Protein AF-A0A1C4MU27-F1 (afdb_monomer_lite)

Secondary structure (DSSP, 8-state):
----SSSSTTTTHHHHTTTSSTT----HHHHHHHHHHHHHHHHHHHHHHH-TT---HHHHHHHHHHHHHHHHHHSPPPP--TT--TTTHHHHHHHHHHHHHHHHHHHHHHHHHHHHHHHHTT-TTS-HHHHHHHHHHHHHHTT-

Sequence (144 aa):
SGMHGERARGGVVARVRRTSLGGMEYDEQQRDIILRIISLLTASAEWMRAEEGTEDEEDDLSRLGLVGDLVKEVLPAVEIPEGTAVSDLGAVIGEQMSHALTRLAAGFVFAWSELAEVHDEGRGDISSADVLRELALEVEARRG

Radius of gyration: 19.92 Å; chains: 1; bounding box: 41×45×70 Å

Structure (mmCIF, N/CA/C/O backbone):
data_AF-A0A1C4MU27-F1
#
_entry.id   AF-A0A1C4MU27-F1
#
loop_
_atom_site.group_PDB
_atom_site.id
_atom_site.type_symbol
_atom_site.label_atom_id
_atom_site.label_alt_id
_atom_site.label_comp_id
_atom_site.label_asym_id
_atom_site.label_entity_id
_atom_site.label_seq_id
_atom_site.pdbx_PDB_ins_code
_atom_site.Cartn_x
_atom_site.Cartn_y
_atom_site.Cartn_z
_atom_site.occupancy
_atom_site.B_iso_or_equiv
_atom_site.auth_seq_id
_atom_site.auth_comp_id
_atom_site.auth_asym_id
_atom_site.auth_atom_id
_atom_site.pdbx_PDB_model_num
ATOM 1 N N . SER A 1 1 ? 17.681 -23.620 -41.464 1.00 45.47 1 SER A N 1
ATOM 2 C CA . SER A 1 1 ? 17.726 -24.296 -40.155 1.00 45.47 1 SER A CA 1
ATOM 3 C C . SER A 1 1 ? 18.124 -23.262 -39.124 1.00 45.47 1 SER A C 1
ATOM 5 O O . SER A 1 1 ? 19.240 -22.772 -39.198 1.00 45.47 1 SER A O 1
ATOM 7 N N . GLY A 1 2 ? 17.195 -22.817 -38.281 1.00 42.62 2 GLY A N 1
ATOM 8 C CA . GLY A 1 2 ? 17.417 -21.668 -37.396 1.00 42.62 2 GLY A CA 1
ATOM 9 C C . GLY A 1 2 ? 16.188 -21.360 -36.549 1.00 42.62 2 GLY A C 1
ATOM 10 O O . GLY A 1 2 ? 15.653 -20.267 -36.603 1.00 42.62 2 GLY A O 1
ATOM 11 N N . MET A 1 3 ? 15.701 -22.362 -35.823 1.00 43.38 3 MET A N 1
ATOM 12 C CA . MET A 1 3 ? 14.664 -22.227 -34.799 1.00 43.38 3 MET A CA 1
ATOM 13 C C . MET A 1 3 ? 15.128 -23.075 -33.619 1.00 43.38 3 MET A C 1
ATOM 15 O O . MET A 1 3 ? 14.842 -24.265 -33.620 1.00 43.38 3 MET A O 1
ATOM 19 N N . HIS A 1 4 ? 15.896 -22.521 -32.674 1.00 42.72 4 HIS A N 1
ATOM 20 C CA . HIS A 1 4 ? 16.177 -23.176 -31.379 1.00 42.72 4 HIS A CA 1
ATOM 21 C C . HIS A 1 4 ? 16.712 -22.203 -30.301 1.00 42.72 4 HIS A C 1
ATOM 23 O O . HIS A 1 4 ? 17.528 -22.586 -29.473 1.00 42.72 4 HIS A O 1
ATOM 29 N N . GLY A 1 5 ? 16.270 -20.937 -30.301 1.00 41.22 5 GLY A N 1
ATOM 30 C CA . GLY A 1 5 ? 16.730 -19.933 -29.323 1.00 41.22 5 GLY A CA 1
ATOM 31 C C . GLY A 1 5 ? 15.707 -19.490 -28.269 1.00 41.22 5 GLY A C 1
ATOM 32 O O . GLY A 1 5 ? 16.095 -19.013 -27.210 1.00 41.22 5 GLY A O 1
ATOM 33 N N . GLU A 1 6 ? 14.404 -19.651 -28.517 1.00 41.19 6 GLU A N 1
ATOM 34 C CA . GLU A 1 6 ? 13.396 -18.844 -27.801 1.00 41.19 6 GLU A CA 1
ATOM 35 C C . GLU A 1 6 ? 12.626 -19.577 -26.691 1.00 41.19 6 GLU A C 1
ATOM 37 O O . GLU A 1 6 ? 11.876 -18.963 -25.944 1.00 41.19 6 GLU A O 1
ATOM 42 N N . ARG A 1 7 ? 12.823 -20.891 -26.515 1.00 41.81 7 ARG A N 1
ATOM 43 C CA . ARG A 1 7 ? 12.035 -21.681 -25.544 1.00 41.81 7 ARG A CA 1
ATOM 44 C C . ARG A 1 7 ? 12.653 -21.824 -24.148 1.00 41.81 7 ARG A C 1
ATOM 46 O O . ARG A 1 7 ? 12.042 -22.453 -23.292 1.00 41.81 7 ARG A O 1
ATOM 53 N N . ALA A 1 8 ? 13.840 -21.267 -23.903 1.00 42.34 8 ALA A N 1
ATOM 54 C CA . ALA A 1 8 ? 14.555 -21.455 -22.634 1.00 42.34 8 ALA A CA 1
ATOM 55 C C . ALA A 1 8 ? 14.397 -20.292 -21.633 1.00 42.34 8 ALA A C 1
ATOM 57 O O . ALA A 1 8 ? 14.610 -20.497 -20.441 1.00 42.34 8 ALA A O 1
ATOM 58 N N . ARG A 1 9 ? 13.986 -19.095 -22.084 1.00 44.22 9 ARG A N 1
ATOM 59 C CA . ARG A 1 9 ? 13.908 -17.887 -21.235 1.00 44.22 9 ARG A CA 1
ATOM 60 C C . ARG A 1 9 ? 12.727 -17.879 -20.254 1.00 44.22 9 ARG A C 1
ATOM 62 O O . ARG A 1 9 ? 12.842 -17.289 -19.192 1.00 44.22 9 ARG A O 1
ATOM 69 N N . GLY A 1 10 ? 11.634 -18.587 -20.554 1.00 34.81 10 GLY A N 1
ATOM 70 C CA . GLY A 1 10 ? 10.459 -18.667 -19.668 1.00 34.81 10 GLY A CA 1
ATOM 71 C C . GLY A 1 10 ? 10.501 -19.787 -18.615 1.00 34.81 10 GLY A C 1
ATOM 72 O O . GLY A 1 10 ? 9.628 -19.857 -17.758 1.00 34.81 10 GLY A O 1
ATOM 73 N N . GLY A 1 11 ? 11.477 -20.702 -18.679 1.00 33.22 11 GLY A N 1
ATOM 74 C CA . GLY A 1 11 ? 11.438 -21.963 -17.922 1.00 33.22 11 GLY A CA 1
ATOM 75 C C . GLY A 1 11 ? 12.111 -21.953 -16.545 1.00 33.22 11 GLY A C 1
ATOM 76 O O . GLY A 1 11 ? 11.794 -22.809 -15.721 1.00 33.22 11 GLY A O 1
ATOM 77 N N . VAL A 1 12 ? 13.041 -21.026 -16.294 1.00 42.97 12 VAL A N 1
ATOM 78 C CA . VAL A 1 12 ? 13.790 -20.947 -15.022 1.00 42.97 12 VAL A CA 1
ATOM 79 C C . VAL A 1 12 ? 13.067 -20.036 -14.028 1.00 42.97 12 VAL A C 1
ATOM 81 O O . VAL A 1 12 ? 12.774 -20.486 -12.921 1.00 42.97 12 VAL A O 1
ATOM 84 N N . VAL A 1 13 ? 12.624 -18.858 -14.482 1.00 45.66 13 VAL A N 1
ATOM 85 C CA . VAL A 1 13 ? 11.762 -17.924 -13.729 1.00 45.66 13 VAL A CA 1
ATOM 86 C C . VAL A 1 13 ? 10.482 -18.625 -13.241 1.00 45.66 13 VAL A C 1
ATOM 88 O O . VAL A 1 13 ? 10.109 -18.546 -12.075 1.00 45.66 13 VAL A O 1
ATOM 91 N N . ALA A 1 14 ? 9.856 -19.449 -14.091 1.00 42.59 14 ALA A N 1
ATOM 92 C CA . ALA A 1 14 ? 8.665 -20.224 -13.728 1.00 42.59 14 ALA A CA 1
ATOM 93 C C . ALA A 1 14 ? 8.924 -21.391 -12.748 1.00 42.59 14 ALA A C 1
ATOM 95 O O . ALA A 1 14 ? 7.976 -21.918 -12.156 1.00 42.59 14 ALA A O 1
ATOM 96 N N . ARG A 1 15 ? 10.177 -21.848 -12.593 1.00 40.06 15 ARG A N 1
ATOM 97 C CA . ARG A 1 15 ? 10.531 -22.988 -11.728 1.00 40.06 15 ARG A CA 1
ATOM 98 C C . ARG A 1 15 ? 10.880 -22.540 -10.308 1.00 40.06 15 ARG A C 1
ATOM 100 O O . ARG A 1 15 ? 10.475 -23.230 -9.378 1.00 40.06 15 ARG A O 1
ATOM 107 N N . VAL A 1 16 ? 11.552 -21.398 -10.148 1.00 44.97 16 VAL A N 1
ATOM 108 C CA . VAL A 1 16 ? 11.895 -20.816 -8.834 1.00 44.97 16 VAL A CA 1
ATOM 109 C C . VAL A 1 16 ? 10.660 -20.202 -8.158 1.00 44.97 16 VAL A C 1
ATOM 111 O O . VAL A 1 16 ? 10.414 -20.457 -6.976 1.00 44.97 16 VAL A O 1
ATOM 114 N N . ARG A 1 17 ? 9.773 -19.559 -8.935 1.00 45.88 17 ARG A N 1
ATOM 115 C CA . ARG A 1 17 ? 8.480 -19.023 -8.459 1.00 45.88 17 ARG A CA 1
ATOM 116 C C . ARG A 1 17 ? 7.540 -20.050 -7.826 1.00 45.88 17 ARG A C 1
ATOM 118 O O . ARG A 1 17 ? 6.665 -19.688 -7.047 1.00 45.88 17 ARG A O 1
ATOM 125 N N . ARG A 1 18 ? 7.698 -21.340 -8.142 1.00 42.28 18 ARG A N 1
ATOM 126 C CA . ARG A 1 18 ? 6.864 -22.414 -7.578 1.00 42.28 18 ARG A CA 1
ATOM 127 C C . ARG A 1 18 ? 7.323 -22.856 -6.184 1.00 42.28 18 ARG A C 1
ATOM 129 O O . ARG A 1 18 ? 6.549 -23.496 -5.480 1.00 42.28 18 ARG A O 1
ATOM 136 N N . THR A 1 19 ? 8.559 -22.548 -5.790 1.00 39.28 19 THR A N 1
ATOM 137 C CA . THR A 1 19 ? 9.175 -23.101 -4.573 1.00 39.28 19 THR A CA 1
ATOM 138 C C . THR A 1 19 ? 9.279 -22.132 -3.396 1.00 39.28 19 THR A C 1
ATOM 140 O O . THR A 1 19 ? 9.317 -22.620 -2.273 1.00 39.28 19 THR A O 1
ATOM 143 N N . SER A 1 20 ? 9.250 -20.808 -3.599 1.00 43.09 20 SER A N 1
ATOM 144 C CA . SER A 1 20 ? 9.435 -19.851 -2.484 1.00 43.09 20 SER A CA 1
ATOM 145 C C . SER A 1 20 ? 8.157 -19.197 -1.938 1.00 43.09 20 SER A C 1
ATOM 147 O O . SER A 1 20 ? 8.193 -18.656 -0.840 1.00 43.09 20 SER A O 1
ATOM 149 N N . LEU A 1 21 ? 7.013 -19.284 -2.629 1.00 44.78 21 LEU A N 1
ATOM 150 C CA . LEU A 1 21 ? 5.737 -18.685 -2.179 1.00 44.78 21 LEU A CA 1
ATOM 151 C C . LEU A 1 21 ? 4.531 -19.616 -2.388 1.00 44.78 21 LEU A C 1
ATOM 153 O O . LEU A 1 21 ? 3.407 -19.177 -2.629 1.00 44.78 21 LEU A O 1
ATOM 157 N N . GLY A 1 22 ? 4.751 -20.930 -2.313 1.00 38.66 22 GLY A N 1
ATOM 158 C CA . GLY A 1 22 ? 3.662 -21.902 -2.317 1.00 38.66 22 GLY A CA 1
ATOM 159 C C . GLY A 1 22 ? 2.815 -21.779 -1.048 1.00 38.66 22 GLY A C 1
ATOM 160 O O . GLY A 1 22 ? 3.113 -22.448 -0.065 1.00 38.66 22 GLY A O 1
ATOM 161 N N . GLY A 1 23 ? 1.771 -20.942 -1.066 1.00 42.97 23 GLY A N 1
ATOM 162 C CA . GLY A 1 23 ? 0.699 -20.997 -0.064 1.00 42.97 23 GLY A CA 1
ATOM 163 C C . GLY A 1 23 ? 0.095 -19.683 0.434 1.00 42.97 23 GLY A C 1
ATOM 164 O O . GLY A 1 23 ? -0.790 -19.758 1.279 1.00 42.97 23 GLY A O 1
ATOM 165 N N . MET A 1 24 ? 0.505 -18.501 -0.038 1.00 51.53 24 MET A N 1
ATOM 166 C CA . MET A 1 24 ? -0.255 -17.276 0.257 1.00 51.53 24 MET A CA 1
ATOM 167 C C . MET A 1 24 ? -1.257 -17.022 -0.862 1.00 51.53 24 MET A C 1
ATOM 169 O O . MET A 1 24 ? -0.969 -16.321 -1.828 1.00 51.53 24 MET A O 1
ATOM 173 N N . GLU A 1 25 ? -2.437 -17.629 -0.744 1.00 56.00 25 GLU A N 1
ATOM 174 C CA . GLU A 1 25 ? -3.612 -17.116 -1.440 1.00 56.00 25 GLU A CA 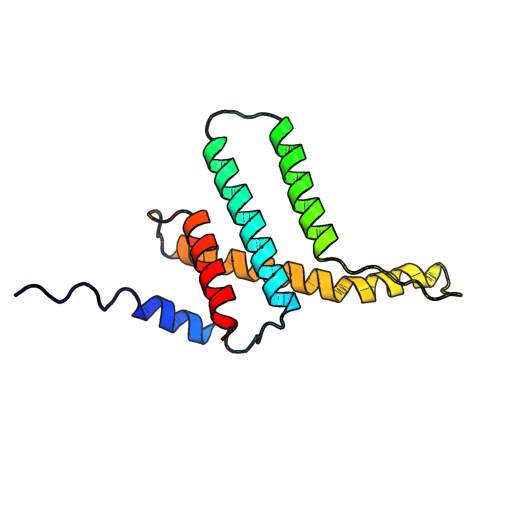1
ATOM 175 C C . GLU A 1 25 ? -3.856 -15.706 -0.894 1.00 56.00 25 GLU A C 1
ATOM 177 O O . GLU A 1 25 ? -4.284 -15.522 0.246 1.00 56.00 25 GLU A O 1
ATOM 182 N N . TYR A 1 26 ? -3.438 -14.701 -1.661 1.00 65.75 26 TYR A N 1
ATOM 183 C CA . TYR A 1 26 ? -3.677 -13.318 -1.300 1.00 65.75 26 TYR A CA 1
ATOM 184 C C . TYR A 1 26 ? -5.172 -13.063 -1.409 1.00 65.75 26 TYR A C 1
ATOM 186 O O . TYR A 1 26 ? -5.747 -13.174 -2.493 1.00 65.75 26 TYR A O 1
ATOM 194 N N . ASP A 1 27 ? -5.795 -12.710 -0.287 1.00 82.94 27 ASP A N 1
ATOM 195 C CA . ASP A 1 27 ? -7.136 -12.156 -0.351 1.00 82.94 27 ASP A CA 1
ATOM 196 C C . ASP A 1 27 ? -7.127 -10.840 -1.153 1.00 82.94 27 ASP A C 1
ATOM 198 O O . ASP A 1 27 ? -6.083 -10.234 -1.423 1.00 82.94 27 ASP A O 1
ATOM 202 N N . GLU A 1 28 ? -8.311 -10.414 -1.584 1.00 86.12 28 GLU A N 1
ATOM 203 C CA . GLU A 1 28 ? -8.489 -9.222 -2.415 1.00 86.12 28 GLU A CA 1
ATOM 204 C C . GLU A 1 28 ? -7.822 -7.979 -1.815 1.00 86.12 28 GLU A C 1
ATOM 206 O O . GLU A 1 28 ? -7.136 -7.241 -2.518 1.00 86.12 28 GLU A O 1
ATOM 211 N N . GLN A 1 29 ? -7.927 -7.810 -0.499 1.00 86.69 29 GLN A N 1
ATOM 212 C CA . GLN A 1 29 ? -7.321 -6.685 0.197 1.00 86.69 29 GLN A CA 1
ATOM 213 C C . GLN A 1 29 ? -5.788 -6.736 0.145 1.00 86.69 29 GLN A C 1
ATOM 215 O O . GLN A 1 29 ? -5.149 -5.712 -0.089 1.00 86.69 29 GLN A O 1
ATOM 220 N N . GLN A 1 30 ? -5.174 -7.903 0.351 1.00 88.94 30 GLN A N 1
ATOM 221 C CA . GLN A 1 30 ? -3.719 -8.041 0.282 1.00 88.94 30 GLN A CA 1
ATOM 222 C C . GLN A 1 30 ? -3.189 -7.809 -1.135 1.00 88.94 30 GLN A C 1
ATOM 224 O O . GLN A 1 30 ? -2.147 -7.175 -1.306 1.00 88.94 30 GLN A O 1
ATOM 229 N N . ARG A 1 31 ? -3.912 -8.281 -2.153 1.00 90.81 31 ARG A N 1
ATOM 230 C CA . ARG A 1 31 ? -3.585 -8.018 -3.55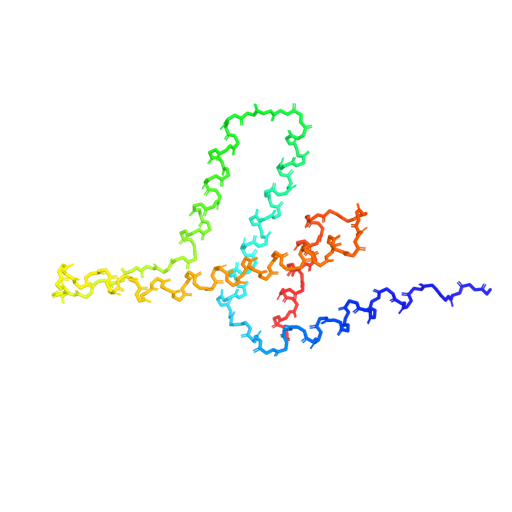9 1.00 90.81 31 ARG A CA 1
ATOM 231 C C . ARG A 1 31 ? -3.612 -6.520 -3.862 1.00 90.81 31 ARG A C 1
ATOM 233 O O . ARG A 1 31 ? -2.659 -6.002 -4.440 1.00 90.81 31 ARG A O 1
ATOM 240 N N . ASP A 1 32 ? -4.666 -5.826 -3.446 1.00 91.38 32 ASP A N 1
ATOM 241 C CA . ASP A 1 32 ? -4.809 -4.388 -3.680 1.00 91.38 32 ASP A CA 1
ATOM 242 C C . ASP A 1 32 ? -3.694 -3.594 -2.978 1.00 91.38 32 ASP A C 1
ATOM 244 O O . ASP A 1 32 ? -3.129 -2.664 -3.556 1.00 91.38 32 ASP A O 1
ATOM 248 N N . ILE A 1 33 ? -3.298 -4.005 -1.766 1.00 92.12 33 ILE A N 1
ATOM 249 C CA . ILE A 1 33 ? -2.134 -3.444 -1.061 1.00 92.12 33 ILE A CA 1
ATOM 250 C C . ILE A 1 33 ? -0.847 -3.642 -1.877 1.00 92.12 33 ILE A C 1
ATOM 252 O O . ILE A 1 33 ? -0.086 -2.691 -2.047 1.00 92.12 33 ILE A O 1
ATOM 256 N N . ILE A 1 34 ? -0.605 -4.843 -2.411 1.00 92.75 34 ILE A N 1
ATOM 257 C CA . ILE A 1 34 ? 0.581 -5.132 -3.232 1.00 92.75 34 ILE A CA 1
ATOM 258 C C . ILE A 1 34 ? 0.605 -4.255 -4.491 1.00 92.75 34 ILE A C 1
ATOM 260 O O . ILE A 1 34 ? 1.630 -3.643 -4.782 1.00 92.75 34 ILE A O 1
ATOM 264 N N . LEU A 1 35 ? -0.516 -4.132 -5.208 1.00 93.19 35 LEU A N 1
ATOM 265 C CA . LEU A 1 35 ? -0.605 -3.299 -6.414 1.00 93.19 35 LEU A CA 1
ATOM 266 C C . LEU A 1 35 ? -0.338 -1.816 -6.118 1.00 93.19 35 LEU A C 1
ATOM 268 O O . LEU A 1 35 ? 0.346 -1.137 -6.889 1.00 93.19 35 LEU A O 1
ATOM 272 N N . ARG A 1 36 ? -0.813 -1.315 -4.975 1.00 92.81 36 ARG A N 1
ATOM 273 C CA . ARG A 1 36 ? -0.530 0.052 -4.518 1.00 92.81 36 ARG A CA 1
ATOM 274 C C . ARG A 1 36 ? 0.946 0.264 -4.191 1.00 92.81 36 ARG A C 1
ATOM 276 O O . ARG A 1 36 ? 1.521 1.265 -4.610 1.00 92.81 36 ARG A O 1
ATOM 283 N N . ILE A 1 37 ? 1.576 -0.685 -3.498 1.00 94.12 37 ILE A N 1
ATOM 284 C CA . ILE A 1 37 ? 3.019 -0.647 -3.213 1.00 94.12 37 ILE A CA 1
ATOM 285 C C . ILE A 1 37 ? 3.819 -0.646 -4.518 1.00 94.12 37 ILE A C 1
ATOM 287 O O . ILE A 1 37 ? 4.713 0.179 -4.685 1.00 94.12 37 ILE A O 1
ATOM 291 N N . ILE A 1 38 ? 3.475 -1.522 -5.466 1.00 93.69 38 ILE A N 1
ATOM 292 C CA . ILE A 1 38 ? 4.127 -1.578 -6.779 1.00 93.69 38 ILE A CA 1
ATOM 293 C C . ILE A 1 38 ? 3.989 -0.237 -7.509 1.00 93.69 38 ILE A C 1
ATOM 295 O O . ILE A 1 38 ? 4.967 0.262 -8.066 1.00 93.69 38 ILE A O 1
ATOM 299 N N . SER A 1 39 ? 2.806 0.379 -7.459 1.00 91.00 39 SER A N 1
ATOM 300 C CA . SER A 1 39 ? 2.554 1.690 -8.068 1.00 91.00 39 SER A CA 1
ATOM 301 C C . SER A 1 39 ? 3.425 2.788 -7.443 1.00 91.00 39 SER A C 1
ATOM 303 O O . SER A 1 39 ? 4.082 3.532 -8.171 1.00 91.00 39 SER A O 1
ATOM 305 N N . LEU A 1 40 ? 3.505 2.838 -6.106 1.00 92.19 40 LEU A N 1
ATOM 306 C CA . LEU A 1 40 ? 4.376 3.755 -5.359 1.00 92.19 40 LEU A CA 1
ATOM 307 C C . LEU A 1 40 ? 5.852 3.580 -5.752 1.00 92.19 40 LEU A C 1
ATOM 309 O O . LEU A 1 40 ? 6.531 4.554 -6.075 1.00 92.19 40 LEU A O 1
ATOM 313 N N . LEU A 1 41 ? 6.350 2.341 -5.734 1.00 91.19 41 LEU A N 1
ATOM 314 C CA . LEU A 1 41 ? 7.749 2.039 -6.044 1.00 91.19 41 LEU A CA 1
ATOM 315 C C . LEU A 1 41 ? 8.089 2.354 -7.506 1.00 91.19 41 LEU A C 1
ATOM 317 O O . LEU A 1 41 ? 9.189 2.820 -7.793 1.00 91.19 41 LEU A O 1
ATOM 321 N N . THR A 1 42 ? 7.142 2.142 -8.422 1.00 90.25 42 THR A N 1
ATOM 322 C CA . THR A 1 42 ? 7.322 2.460 -9.845 1.00 90.25 42 THR A CA 1
ATOM 323 C C . THR A 1 42 ? 7.456 3.965 -10.046 1.00 90.25 42 THR A C 1
ATOM 325 O O . THR A 1 42 ? 8.418 4.398 -10.678 1.00 90.25 42 THR A O 1
ATOM 328 N N . ALA A 1 43 ? 6.552 4.757 -9.458 1.00 86.19 43 ALA A N 1
ATOM 329 C CA . ALA A 1 43 ? 6.610 6.217 -9.520 1.00 86.19 43 ALA A CA 1
ATOM 330 C C . ALA A 1 43 ? 7.923 6.750 -8.925 1.00 86.19 43 ALA A C 1
ATOM 332 O O . ALA A 1 43 ? 8.625 7.532 -9.562 1.00 86.19 43 ALA A O 1
ATOM 333 N N . SER A 1 44 ? 8.317 6.238 -7.754 1.00 85.06 44 SER A N 1
ATOM 334 C CA . SER A 1 44 ? 9.583 6.603 -7.111 1.00 85.06 44 SER A CA 1
ATOM 335 C C . SER A 1 44 ? 10.803 6.279 -7.984 1.00 85.06 44 SER A C 1
ATOM 337 O O . SER A 1 44 ? 11.692 7.116 -8.121 1.00 85.06 44 SER A O 1
ATOM 339 N N . ALA A 1 45 ? 10.838 5.106 -8.626 1.00 83.25 45 ALA A N 1
ATOM 340 C CA . ALA A 1 45 ? 11.937 4.703 -9.506 1.00 83.25 45 ALA A CA 1
ATOM 341 C C . ALA A 1 45 ? 11.987 5.480 -10.835 1.00 83.25 45 ALA A C 1
ATOM 343 O O . ALA A 1 45 ? 13.025 5.502 -11.503 1.00 83.25 45 ALA A O 1
ATOM 344 N N . GLU A 1 46 ? 10.868 6.052 -11.276 1.00 82.88 46 GLU A N 1
ATOM 345 C CA . GLU A 1 46 ? 10.808 6.935 -12.443 1.00 82.88 46 GLU A CA 1
ATOM 346 C C . GLU A 1 46 ? 11.306 8.340 -12.103 1.00 82.88 46 GLU A C 1
ATOM 348 O O . GLU A 1 46 ? 12.105 8.886 -12.863 1.00 82.88 46 GLU A O 1
ATOM 353 N N . TRP A 1 47 ? 10.939 8.875 -10.936 1.00 78.19 47 TRP A N 1
ATOM 354 C CA . TRP A 1 47 ? 11.446 10.161 -10.442 1.00 78.19 47 TRP A CA 1
ATOM 355 C C . TRP A 1 47 ? 12.950 10.143 -10.203 1.00 78.19 47 TRP A C 1
ATOM 357 O O . TRP A 1 47 ? 13.657 10.996 -10.726 1.00 78.19 47 TRP A O 1
ATOM 367 N N . MET A 1 48 ? 13.470 9.096 -9.556 1.00 73.19 48 MET A N 1
ATOM 368 C CA . MET A 1 48 ? 14.912 8.946 -9.322 1.00 73.19 48 MET A CA 1
ATOM 369 C C . MET A 1 48 ? 15.737 8.978 -10.620 1.00 73.19 48 MET A C 1
ATOM 371 O O . MET A 1 48 ? 16.869 9.443 -10.621 1.00 73.19 48 MET A O 1
ATOM 375 N N . ARG A 1 49 ? 15.170 8.494 -11.736 1.00 72.81 49 ARG A N 1
ATOM 376 C CA . ARG A 1 49 ? 15.801 8.565 -13.064 1.00 72.81 49 ARG A CA 1
ATOM 377 C C . ARG A 1 49 ? 15.642 9.928 -13.735 1.00 72.81 49 ARG A C 1
ATOM 379 O O . ARG A 1 49 ? 16.486 10.295 -14.543 1.00 72.81 49 ARG A O 1
ATOM 386 N N . ALA A 1 50 ? 14.559 10.648 -13.460 1.00 71.69 50 ALA A N 1
ATOM 387 C CA . ALA A 1 50 ? 14.337 11.992 -13.988 1.00 71.69 50 ALA A CA 1
ATOM 388 C C . ALA A 1 50 ? 15.211 13.044 -13.278 1.00 71.69 50 ALA A C 1
ATOM 390 O O . ALA A 1 50 ? 15.649 13.998 -13.917 1.00 71.69 50 ALA A O 1
ATOM 391 N N . GLU A 1 51 ? 15.489 12.835 -11.990 1.00 65.69 51 GLU A N 1
ATOM 392 C CA . GLU A 1 51 ? 16.294 13.704 -11.123 1.00 65.69 51 GLU A CA 1
ATOM 393 C C . GLU A 1 51 ? 17.807 13.436 -11.176 1.00 65.69 51 GLU A C 1
ATOM 395 O O . GLU A 1 51 ? 18.561 14.154 -10.518 1.00 65.69 51 GLU A O 1
ATOM 400 N N . GLU A 1 52 ? 18.292 12.461 -11.962 1.00 59.16 52 GLU A N 1
ATOM 401 C CA . GLU A 1 52 ? 19.721 12.330 -12.311 1.00 59.16 52 GLU A CA 1
ATOM 402 C C . GLU A 1 52 ? 20.181 13.587 -13.096 1.00 59.16 52 GLU A C 1
ATOM 404 O O . GLU A 1 52 ? 20.359 13.574 -14.314 1.00 59.16 52 GLU A O 1
ATOM 409 N N . GLY A 1 53 ? 20.324 14.719 -12.393 1.00 55.38 53 GLY A N 1
ATOM 410 C CA . GLY A 1 53 ? 20.600 16.043 -12.947 1.00 55.38 53 GLY A CA 1
ATOM 411 C C . GLY A 1 53 ? 20.173 17.257 -12.100 1.00 55.38 53 GLY A C 1
ATOM 412 O O . GLY A 1 53 ? 20.719 18.334 -12.345 1.00 55.38 53 GLY A O 1
ATOM 413 N N . THR A 1 54 ? 19.263 17.133 -11.122 1.00 57.84 54 THR A N 1
ATOM 414 C CA . THR A 1 54 ? 18.752 18.277 -10.328 1.00 57.84 54 THR A CA 1
ATOM 415 C C . THR A 1 54 ? 18.333 17.854 -8.915 1.00 57.84 54 THR A C 1
ATOM 417 O O . THR A 1 54 ? 17.351 17.139 -8.758 1.00 57.84 54 THR A O 1
ATOM 420 N N . GLU A 1 55 ? 19.060 18.306 -7.889 1.00 55.16 55 GLU A N 1
ATOM 421 C CA . GLU A 1 55 ? 18.679 18.157 -6.475 1.00 55.16 55 GLU A CA 1
ATOM 422 C C . GLU A 1 55 ? 17.758 19.330 -6.079 1.00 55.16 55 GLU A C 1
ATOM 424 O O . GLU A 1 55 ? 18.257 20.419 -5.797 1.00 55.16 55 GLU A O 1
ATOM 429 N N . ASP A 1 56 ? 16.433 19.139 -6.088 1.00 61.12 56 ASP A N 1
ATOM 430 C CA . ASP A 1 56 ? 15.452 20.138 -5.620 1.00 61.12 56 ASP A CA 1
ATOM 431 C C . ASP A 1 56 ? 14.699 19.633 -4.371 1.00 61.12 56 ASP A C 1
ATOM 433 O O . ASP A 1 56 ? 14.121 18.548 -4.360 1.00 61.12 56 ASP A O 1
ATOM 437 N N . GLU A 1 57 ? 14.657 20.443 -3.305 1.00 56.47 57 GLU A N 1
ATOM 438 C CA . GLU A 1 57 ? 13.995 20.119 -2.021 1.00 56.47 57 GLU A CA 1
ATOM 439 C C . GLU A 1 57 ? 12.459 19.951 -2.141 1.00 56.47 57 GLU A C 1
ATOM 441 O O . GLU A 1 57 ? 11.814 19.385 -1.254 1.00 56.47 57 GLU A O 1
ATOM 446 N N . GLU A 1 58 ? 11.852 20.428 -3.235 1.00 60.16 58 GLU A N 1
ATOM 447 C CA . GLU A 1 58 ? 10.411 20.312 -3.516 1.00 60.16 58 GLU A CA 1
ATOM 448 C C . GLU A 1 58 ? 9.990 18.860 -3.848 1.00 60.16 58 GLU A C 1
ATOM 450 O O . GLU A 1 58 ? 8.841 18.467 -3.602 1.00 60.16 58 GLU A O 1
ATOM 455 N N . ASP A 1 59 ? 10.931 18.024 -4.305 1.00 64.75 59 ASP A N 1
ATOM 456 C CA . ASP A 1 59 ? 10.676 16.613 -4.628 1.00 64.75 59 ASP A CA 1
ATOM 457 C C . ASP A 1 59 ? 10.515 15.736 -3.375 1.00 64.75 59 ASP A C 1
ATOM 459 O O . ASP A 1 59 ? 9.678 14.829 -3.333 1.00 64.75 59 ASP A O 1
ATOM 463 N N . ASP A 1 60 ? 11.231 16.040 -2.289 1.00 63.50 60 ASP A N 1
ATOM 464 C CA . ASP A 1 60 ? 11.162 15.254 -1.051 1.00 63.50 60 ASP A CA 1
ATOM 465 C C . ASP A 1 60 ? 9.810 15.388 -0.333 1.00 63.50 60 ASP A C 1
ATOM 467 O O . ASP A 1 60 ? 9.279 14.407 0.201 1.00 63.50 60 ASP A O 1
ATOM 471 N N . LEU A 1 61 ? 9.189 16.571 -0.371 1.00 61.72 61 LEU A N 1
ATOM 472 C CA . LEU A 1 61 ? 7.834 16.769 0.160 1.00 61.72 61 LEU A CA 1
ATOM 473 C C . LEU A 1 61 ? 6.780 16.034 -0.678 1.00 61.72 61 LEU A C 1
ATOM 475 O O . LEU A 1 61 ? 5.832 15.471 -0.121 1.00 61.72 61 LEU A O 1
ATOM 479 N N . SER A 1 62 ? 6.968 15.985 -1.997 1.00 71.12 62 SER A N 1
ATOM 480 C CA . SER A 1 62 ? 6.095 15.254 -2.922 1.00 71.12 62 SER A CA 1
ATOM 481 C C . SER A 1 62 ? 6.184 13.737 -2.697 1.00 71.12 62 SER A C 1
ATOM 483 O O . SER A 1 62 ? 5.158 13.051 -2.634 1.00 71.12 62 SER A O 1
ATOM 485 N N . ARG A 1 63 ? 7.394 13.215 -2.449 1.00 68.94 63 ARG A N 1
ATOM 486 C CA . ARG A 1 63 ? 7.638 11.809 -2.075 1.00 68.94 63 ARG A CA 1
ATOM 487 C C . ARG A 1 63 ? 6.980 11.430 -0.752 1.00 68.94 63 ARG A C 1
ATOM 489 O O . ARG A 1 63 ? 6.319 10.393 -0.666 1.00 68.94 63 ARG A O 1
ATOM 496 N N . LEU A 1 64 ? 7.114 12.274 0.274 1.00 73.69 64 LEU A N 1
ATOM 497 C CA . LEU A 1 64 ? 6.446 12.066 1.562 1.00 73.69 64 LEU A CA 1
ATOM 498 C C . LEU A 1 64 ? 4.916 12.107 1.429 1.00 73.69 64 LEU A C 1
ATOM 500 O O . LEU A 1 64 ? 4.226 11.356 2.121 1.00 73.69 64 LEU A O 1
ATOM 504 N N . GLY A 1 65 ? 4.387 12.930 0.517 1.00 81.00 65 GLY A N 1
ATOM 505 C CA . GLY A 1 65 ? 2.965 12.965 0.174 1.00 81.00 65 GLY A CA 1
ATOM 506 C C . GLY A 1 65 ? 2.457 11.626 -0.362 1.00 81.00 65 GLY A C 1
ATOM 507 O O . GLY A 1 65 ? 1.485 11.086 0.165 1.00 81.00 65 GLY A O 1
ATOM 508 N N . LEU A 1 66 ? 3.168 11.039 -1.330 1.00 80.94 66 LEU A N 1
ATOM 509 C CA . LEU A 1 66 ? 2.783 9.763 -1.942 1.00 80.94 66 LEU A CA 1
ATOM 510 C C . LEU A 1 66 ? 2.811 8.596 -0.937 1.00 80.94 66 LEU A C 1
ATOM 512 O O . LEU A 1 66 ? 1.908 7.758 -0.919 1.00 80.94 66 LEU A O 1
ATOM 516 N N . VAL A 1 67 ? 3.813 8.565 -0.051 1.00 85.81 67 VAL A N 1
ATOM 517 C CA . VAL A 1 67 ? 3.865 7.591 1.054 1.00 85.81 67 VAL A CA 1
ATOM 518 C C . VAL A 1 67 ? 2.710 7.817 2.034 1.00 85.81 67 VAL A C 1
ATOM 520 O O . VAL A 1 67 ? 2.070 6.858 2.468 1.00 85.81 67 VAL A O 1
ATOM 523 N N . GLY A 1 68 ? 2.414 9.074 2.369 1.00 86.12 68 GLY A N 1
ATOM 524 C CA . GLY A 1 68 ? 1.302 9.430 3.245 1.00 86.12 68 GLY A CA 1
ATOM 525 C C . GLY A 1 68 ? -0.056 8.987 2.699 1.00 86.12 68 GLY A C 1
ATOM 526 O O . GLY A 1 68 ? -0.892 8.512 3.467 1.00 86.12 68 GLY A O 1
ATOM 527 N N . ASP A 1 69 ? -0.270 9.094 1.390 1.00 88.56 69 ASP A N 1
ATOM 528 C CA . ASP A 1 69 ? -1.516 8.667 0.751 1.00 88.56 69 ASP A CA 1
ATOM 529 C C . ASP A 1 69 ? -1.658 7.142 0.734 1.00 88.56 69 ASP A C 1
ATOM 531 O O . ASP A 1 69 ? -2.711 6.636 1.126 1.00 88.56 69 ASP A O 1
ATOM 535 N N . LEU A 1 70 ? -0.580 6.395 0.455 1.00 90.00 70 LEU A N 1
ATOM 536 C CA . LEU A 1 70 ? -0.578 4.936 0.617 1.00 90.00 70 LEU A CA 1
ATOM 537 C C . LEU A 1 70 ? -0.968 4.526 2.045 1.00 90.00 70 LEU A C 1
ATOM 539 O O . LEU A 1 70 ? -1.800 3.640 2.239 1.00 90.00 70 LEU A O 1
ATOM 543 N N . VAL A 1 71 ? -0.375 5.167 3.056 1.00 88.88 71 VAL A N 1
ATOM 544 C CA . VAL A 1 71 ? -0.652 4.849 4.463 1.00 88.88 71 VAL A CA 1
ATOM 545 C C . VAL A 1 71 ? -2.123 5.106 4.803 1.00 88.88 71 VAL A C 1
ATOM 547 O O . VAL A 1 71 ? -2.760 4.240 5.401 1.00 88.88 71 VAL A O 1
ATOM 550 N N . LYS A 1 72 ? -2.695 6.242 4.384 1.00 88.00 72 LYS A N 1
ATOM 551 C CA . LYS A 1 72 ? -4.127 6.541 4.590 1.00 88.00 72 LYS A CA 1
ATOM 552 C C . LYS A 1 72 ? -5.040 5.534 3.895 1.00 88.00 72 LYS A C 1
ATOM 554 O O . LYS A 1 72 ? -6.102 5.215 4.413 1.00 88.00 72 LYS A O 1
ATOM 559 N N . GLU A 1 73 ? -4.647 5.067 2.717 1.00 88.00 73 GLU A N 1
ATOM 560 C CA . GLU A 1 73 ? -5.439 4.146 1.906 1.00 88.00 73 GLU A CA 1
ATOM 561 C C . GLU A 1 73 ? -5.422 2.697 2.407 1.00 88.00 73 GLU A C 1
ATOM 563 O O . GLU A 1 73 ? -6.329 1.923 2.080 1.00 88.00 73 GLU A O 1
ATOM 568 N N . VAL A 1 74 ? -4.378 2.309 3.144 1.00 89.38 74 VAL A N 1
ATOM 569 C CA . VAL A 1 74 ? -4.185 0.938 3.640 1.00 89.38 74 VAL A CA 1
ATOM 570 C C . VAL A 1 74 ? -4.604 0.788 5.100 1.00 89.38 74 VAL A C 1
ATOM 572 O O . VAL A 1 74 ? -5.106 -0.272 5.480 1.00 89.38 74 VAL A O 1
ATOM 575 N N . LEU A 1 75 ? -4.404 1.816 5.930 1.00 89.38 75 LEU A N 1
ATOM 576 C CA . LEU A 1 75 ? -4.792 1.753 7.334 1.00 89.38 75 LEU A CA 1
ATOM 577 C C . LEU A 1 75 ? -6.320 1.831 7.488 1.00 89.38 75 LEU A C 1
ATOM 579 O O . LEU A 1 75 ? -6.953 2.704 6.895 1.00 89.38 75 LEU A O 1
ATOM 583 N N . PRO A 1 76 ? -6.933 0.948 8.296 1.00 88.19 76 PRO A N 1
ATOM 584 C CA . PRO A 1 76 ? -8.362 1.008 8.539 1.00 88.19 76 PRO A CA 1
ATOM 585 C C . PRO A 1 76 ? -8.720 2.214 9.412 1.00 88.19 76 PRO A C 1
ATOM 587 O O . PRO A 1 76 ? -7.897 2.749 10.158 1.00 88.19 76 PRO A O 1
ATOM 590 N N . ALA A 1 77 ? -9.986 2.619 9.361 1.00 87.62 77 ALA A N 1
ATOM 591 C CA . ALA A 1 77 ? -10.519 3.505 10.383 1.00 87.62 77 ALA A CA 1
ATOM 592 C C . ALA A 1 77 ? -10.474 2.785 11.739 1.00 87.62 77 ALA A C 1
ATOM 594 O O . ALA A 1 77 ? -10.867 1.624 11.840 1.00 87.62 77 ALA A O 1
ATOM 595 N N . VAL A 1 78 ? -9.987 3.472 12.773 1.00 87.81 78 VAL A N 1
ATOM 596 C CA . VAL A 1 78 ? -10.048 2.964 14.145 1.00 87.81 78 VAL A CA 1
ATOM 597 C C . VAL A 1 78 ? -11.414 3.305 14.722 1.00 87.81 78 VAL A C 1
ATOM 599 O O . VAL A 1 78 ? -11.756 4.483 14.844 1.00 87.81 78 VAL A O 1
ATOM 602 N N . GLU A 1 79 ? -12.158 2.293 15.153 1.00 90.44 79 GLU A N 1
ATOM 603 C CA . GLU A 1 79 ? -13.369 2.486 15.944 1.00 90.44 79 GLU A CA 1
ATOM 604 C C . GLU A 1 79 ? -13.037 2.368 17.434 1.00 90.44 79 GLU A C 1
ATOM 606 O O . GLU A 1 79 ? -12.417 1.399 17.874 1.00 90.44 79 GLU A O 1
ATOM 611 N N . ILE A 1 80 ? -13.430 3.370 18.225 1.00 91.88 80 ILE A N 1
ATOM 612 C CA . ILE A 1 80 ? -13.248 3.365 19.681 1.00 91.88 80 ILE A CA 1
ATOM 613 C C . ILE A 1 80 ? -14.614 3.152 20.338 1.00 91.88 80 ILE A C 1
ATOM 615 O O . ILE A 1 80 ? -15.440 4.067 20.299 1.00 91.88 80 ILE A O 1
ATOM 619 N N . PRO A 1 81 ? -14.870 1.978 20.946 1.00 89.88 81 PRO A N 1
ATOM 620 C CA . PRO A 1 81 ? -16.121 1.718 21.644 1.00 89.88 81 PRO A CA 1
ATOM 621 C C . PRO A 1 81 ? -16.370 2.726 22.765 1.00 89.88 81 PRO A C 1
ATOM 623 O O . PRO A 1 81 ? -15.445 3.137 23.478 1.00 89.88 81 PRO A O 1
ATOM 626 N N . GLU A 1 82 ? -17.636 3.087 22.965 1.00 92.06 82 GLU A N 1
ATOM 627 C CA . GLU A 1 82 ? -18.028 3.940 24.084 1.00 92.06 82 GLU A CA 1
ATOM 628 C C . GLU A 1 82 ? -17.648 3.290 25.422 1.00 92.06 82 GLU A C 1
ATOM 630 O O . GLU A 1 82 ? -17.833 2.093 25.635 1.00 92.06 82 GLU A O 1
ATOM 635 N N . GLY A 1 83 ? -17.099 4.090 26.337 1.00 91.19 83 GLY A N 1
ATOM 636 C CA . GLY A 1 83 ? -16.645 3.608 27.643 1.00 91.19 83 GLY A CA 1
ATOM 637 C C . GLY A 1 83 ? -15.253 2.965 27.655 1.00 91.19 83 GLY A C 1
ATOM 638 O O . GLY A 1 83 ? -14.823 2.524 28.719 1.00 91.19 83 GLY A O 1
ATOM 639 N N . THR A 1 84 ? -14.526 2.950 26.529 1.00 93.44 84 THR A N 1
ATOM 640 C CA . THR A 1 84 ? -13.113 2.529 26.504 1.00 93.44 84 THR A CA 1
ATOM 641 C C . THR A 1 84 ? -12.294 3.411 27.449 1.00 93.44 84 THR A C 1
ATOM 643 O O . THR A 1 84 ? -12.259 4.636 27.303 1.00 93.44 84 THR A O 1
ATOM 646 N N . ALA A 1 85 ? -11.633 2.798 28.435 1.00 94.81 85 ALA A N 1
ATOM 647 C CA . ALA A 1 85 ? -10.764 3.525 29.349 1.00 94.81 85 ALA A CA 1
ATOM 648 C C . ALA A 1 85 ? -9.549 4.085 28.593 1.00 94.81 85 ALA A C 1
ATOM 650 O O . ALA A 1 85 ? -9.000 3.439 27.703 1.00 94.81 85 ALA A O 1
ATOM 651 N N . VAL A 1 86 ? -9.073 5.274 28.979 1.00 93.75 86 VAL A N 1
ATOM 652 C CA . VAL A 1 86 ? -7.896 5.904 28.345 1.00 93.75 86 VAL A CA 1
ATOM 653 C C . VAL A 1 86 ? -6.654 5.006 28.434 1.00 93.75 86 VAL A C 1
ATOM 655 O O . VAL A 1 86 ? -5.841 5.001 27.514 1.00 93.75 86 VAL A O 1
ATOM 658 N N . SER A 1 87 ? -6.528 4.212 29.505 1.00 95.06 87 SER A N 1
ATOM 659 C CA . SER A 1 87 ? -5.454 3.221 29.669 1.00 95.06 87 SER A CA 1
ATOM 660 C C . SER A 1 87 ? -5.458 2.132 28.597 1.00 95.06 87 SER A C 1
ATOM 662 O O . SER A 1 87 ? -4.399 1.596 28.279 1.00 95.06 87 SER A O 1
ATOM 664 N N . ASP A 1 88 ? -6.624 1.833 28.027 1.00 94.25 88 ASP A N 1
ATOM 665 C CA . ASP A 1 88 ? -6.839 0.686 27.141 1.00 94.25 88 ASP A CA 1
ATOM 666 C C . ASP A 1 88 ? -6.853 1.109 25.665 1.00 94.25 88 ASP A C 1
ATOM 668 O O . ASP A 1 88 ? -6.754 0.276 24.764 1.00 94.25 88 ASP A O 1
ATOM 672 N N . LEU A 1 89 ? -6.902 2.421 25.406 1.00 93.44 89 LEU A N 1
ATOM 673 C CA . LEU A 1 89 ? -6.975 3.004 24.069 1.00 93.44 89 LEU A CA 1
ATOM 674 C C . LEU A 1 89 ? -5.832 2.531 23.158 1.00 93.44 89 LEU A C 1
ATOM 676 O O . LEU A 1 89 ? -6.055 2.211 21.993 1.00 93.44 89 LEU A O 1
ATOM 680 N N . GLY A 1 90 ? -4.611 2.445 23.694 1.00 92.50 90 GLY A N 1
ATOM 681 C CA . GLY A 1 90 ? -3.448 1.978 22.937 1.00 92.50 90 GLY A CA 1
ATOM 682 C C . GLY A 1 90 ? -3.567 0.519 22.490 1.00 92.50 90 GLY A C 1
ATOM 683 O O . GLY A 1 90 ? -3.176 0.197 21.371 1.00 92.50 90 GLY A O 1
ATOM 684 N N . ALA A 1 91 ? -4.146 -0.348 23.326 1.00 92.00 91 ALA A N 1
ATOM 685 C CA . ALA A 1 91 ? -4.371 -1.749 22.977 1.00 92.00 91 ALA A CA 1
ATOM 686 C C . ALA A 1 91 ? -5.438 -1.878 21.880 1.00 92.00 91 ALA A C 1
ATOM 688 O O . ALA A 1 91 ? -5.212 -2.571 20.892 1.00 92.00 91 ALA A O 1
ATOM 689 N N . VAL A 1 92 ? -6.541 -1.131 22.008 1.00 92.38 92 VAL A N 1
ATOM 690 C CA . VAL A 1 92 ? -7.641 -1.108 21.027 1.00 92.38 92 VAL A CA 1
ATOM 691 C C . VAL A 1 92 ? -7.175 -0.600 19.659 1.00 92.38 92 VAL A C 1
ATOM 693 O O . VAL A 1 92 ? -7.507 -1.192 18.633 1.00 92.38 92 VAL A O 1
ATOM 696 N N . ILE A 1 93 ? -6.384 0.478 19.626 1.00 92.44 93 ILE A N 1
ATOM 697 C CA . ILE A 1 93 ? -5.786 0.986 18.383 1.00 92.44 93 ILE A CA 1
ATOM 698 C C . ILE A 1 93 ? -4.804 -0.042 17.818 1.00 92.44 93 ILE A C 1
ATOM 700 O O . ILE A 1 93 ? -4.851 -0.359 16.631 1.00 92.44 93 ILE A O 1
ATOM 704 N N . GLY A 1 94 ? -3.908 -0.559 18.663 1.00 91.88 94 GLY A N 1
ATOM 705 C CA . GLY A 1 94 ? -2.863 -1.491 18.254 1.00 91.88 94 GLY A CA 1
ATOM 706 C C . GLY A 1 94 ? -3.426 -2.747 17.596 1.00 91.88 94 GLY A C 1
ATOM 707 O O . GLY A 1 94 ? -2.935 -3.144 16.543 1.00 91.88 94 GLY A O 1
ATOM 708 N N . GLU A 1 95 ? -4.483 -3.329 18.161 1.00 90.06 95 GLU A N 1
ATOM 709 C CA . GLU A 1 95 ? -5.153 -4.512 17.612 1.00 90.06 95 GLU A CA 1
ATOM 710 C C . GLU A 1 95 ? -5.753 -4.239 16.225 1.00 90.06 95 GLU A C 1
ATOM 712 O O . GLU A 1 95 ? -5.499 -4.990 15.282 1.00 90.06 95 GLU A O 1
ATOM 717 N N . GLN A 1 96 ? -6.466 -3.120 16.068 1.00 90.00 96 GLN A N 1
ATOM 718 C CA . GLN A 1 96 ? -7.091 -2.746 14.794 1.00 90.00 96 GLN A CA 1
ATOM 719 C C . GLN A 1 96 ? -6.062 -2.408 13.703 1.00 90.00 96 GLN A C 1
ATOM 721 O O . GLN A 1 96 ? -6.269 -2.708 12.527 1.00 90.00 96 GLN A O 1
ATOM 726 N N . MET A 1 97 ? -4.932 -1.805 14.080 1.00 91.75 97 MET A N 1
ATOM 727 C CA . MET A 1 97 ? -3.873 -1.397 13.151 1.00 91.75 97 MET A CA 1
ATOM 728 C C . MET A 1 97 ? -2.916 -2.537 12.786 1.00 91.75 97 MET A C 1
ATOM 730 O O . MET A 1 97 ? -2.400 -2.571 11.667 1.00 91.75 97 MET A O 1
ATOM 734 N N . SER A 1 98 ? -2.666 -3.474 13.708 1.00 90.19 98 SER A N 1
ATOM 735 C CA . SER A 1 98 ? -1.613 -4.493 13.582 1.00 90.19 98 SER A CA 1
ATOM 736 C C . SER A 1 98 ? -1.742 -5.317 12.304 1.00 90.19 98 SER A C 1
ATOM 738 O O . SER A 1 98 ? -0.755 -5.544 11.600 1.00 90.19 98 SER A O 1
ATOM 740 N N . HIS A 1 99 ? -2.964 -5.713 11.958 1.00 87.19 99 HIS A N 1
ATOM 741 C CA . HIS A 1 99 ? -3.213 -6.516 10.771 1.00 87.19 99 HIS A CA 1
ATOM 742 C C . HIS A 1 99 ? -2.899 -5.753 9.474 1.00 87.19 99 HIS A C 1
ATOM 744 O O . HIS A 1 99 ? -2.203 -6.278 8.605 1.00 87.19 99 HIS A O 1
ATOM 750 N N . ALA A 1 100 ? -3.333 -4.495 9.362 1.00 89.69 100 ALA A N 1
ATOM 751 C CA . ALA A 1 100 ? -3.063 -3.669 8.187 1.00 89.69 100 ALA A CA 1
ATOM 752 C C . ALA A 1 100 ? -1.569 -3.347 8.032 1.00 89.69 100 ALA A C 1
ATOM 754 O O . ALA A 1 100 ? -1.024 -3.445 6.934 1.00 89.69 100 ALA A O 1
ATOM 755 N N . LEU A 1 101 ? -0.882 -3.049 9.138 1.00 91.75 101 LEU A N 1
ATOM 756 C CA . LEU A 1 101 ? 0.564 -2.818 9.144 1.00 91.75 101 LEU A CA 1
ATOM 757 C C . LEU A 1 101 ? 1.350 -4.073 8.748 1.00 91.75 101 LEU A C 1
ATOM 759 O O . LEU A 1 101 ? 2.300 -3.985 7.973 1.00 91.75 101 LEU A O 1
ATOM 763 N N . THR A 1 102 ? 0.932 -5.246 9.230 1.00 91.38 102 THR A N 1
ATOM 764 C CA . THR A 1 102 ? 1.561 -6.529 8.874 1.00 91.38 102 THR A CA 1
ATOM 765 C C . THR A 1 102 ? 1.413 -6.815 7.381 1.00 91.38 102 THR A C 1
ATOM 767 O O . THR A 1 102 ? 2.375 -7.211 6.727 1.00 91.38 102 THR A O 1
ATOM 770 N N . ARG A 1 103 ? 0.227 -6.562 6.821 1.00 90.12 103 ARG A N 1
ATOM 771 C CA . ARG A 1 103 ? -0.070 -6.704 5.389 1.00 90.12 103 ARG A CA 1
ATOM 772 C C . ARG A 1 103 ? 0.743 -5.761 4.512 1.00 90.12 103 ARG A C 1
ATOM 774 O O . ARG A 1 103 ? 1.308 -6.195 3.506 1.00 90.12 103 ARG A O 1
ATOM 781 N N . LEU A 1 104 ? 0.839 -4.497 4.924 1.00 92.81 104 LEU A N 1
ATOM 782 C CA . LEU A 1 104 ? 1.665 -3.487 4.270 1.00 92.81 104 LEU A CA 1
ATOM 783 C C . LEU A 1 104 ? 3.136 -3.921 4.256 1.00 92.81 104 LEU A C 1
ATOM 785 O O . LEU A 1 104 ? 3.750 -3.979 3.193 1.00 92.81 104 LEU A O 1
ATOM 789 N N . ALA A 1 105 ? 3.680 -4.305 5.415 1.00 92.94 105 ALA A N 1
ATOM 790 C CA . ALA A 1 105 ? 5.052 -4.791 5.530 1.00 92.94 105 ALA A CA 1
ATOM 791 C C . ALA A 1 105 ? 5.295 -6.043 4.671 1.00 92.94 105 ALA A C 1
ATOM 793 O O . ALA A 1 105 ? 6.295 -6.113 3.961 1.00 92.94 105 ALA A O 1
ATOM 794 N N . ALA A 1 106 ? 4.366 -7.003 4.674 1.00 90.88 106 ALA A N 1
ATOM 795 C CA . ALA A 1 106 ? 4.456 -8.205 3.849 1.00 90.88 106 ALA A CA 1
ATOM 796 C C . ALA A 1 106 ? 4.461 -7.883 2.346 1.00 90.88 106 ALA A C 1
ATOM 798 O O . ALA A 1 106 ? 5.238 -8.475 1.599 1.00 90.88 106 ALA A O 1
ATOM 799 N N . GLY A 1 107 ? 3.639 -6.927 1.901 1.00 91.06 107 GLY A N 1
ATOM 800 C CA . GLY A 1 107 ? 3.624 -6.473 0.510 1.00 91.06 107 GLY A CA 1
ATOM 801 C C . GLY A 1 107 ? 4.932 -5.793 0.094 1.00 91.06 107 GLY A C 1
ATOM 802 O O . GLY A 1 107 ? 5.425 -6.035 -1.006 1.00 91.06 107 GLY A O 1
ATOM 803 N N . PHE A 1 108 ? 5.539 -5.010 0.990 1.00 92.75 108 PHE A N 1
ATOM 804 C CA . PHE A 1 108 ? 6.851 -4.403 0.751 1.00 92.75 108 PHE A CA 1
ATOM 805 C C . PHE A 1 108 ? 7.960 -5.445 0.674 1.00 92.75 108 PHE A C 1
ATOM 807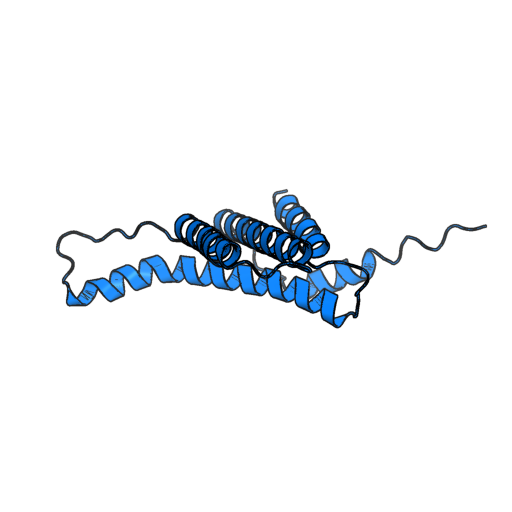 O O . PHE A 1 108 ? 8.766 -5.398 -0.250 1.00 92.75 108 PHE A O 1
ATOM 814 N N . VAL A 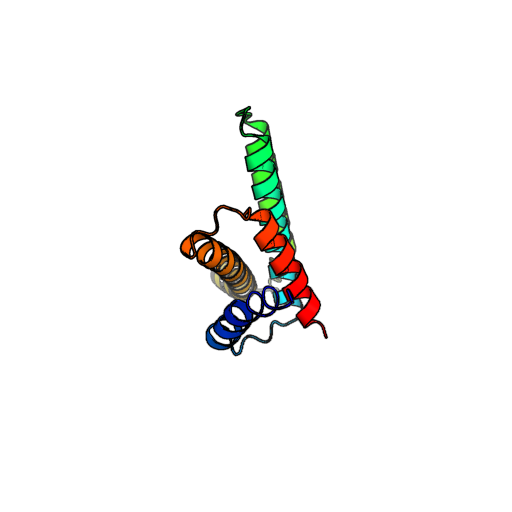1 109 ? 7.992 -6.395 1.614 1.00 93.31 109 VAL A N 1
ATOM 815 C CA . VAL A 1 109 ? 8.962 -7.499 1.596 1.00 93.31 109 VAL A CA 1
ATOM 816 C C . VAL A 1 109 ? 8.838 -8.286 0.297 1.00 93.31 109 VAL A C 1
ATOM 818 O O . VAL A 1 109 ? 9.852 -8.558 -0.332 1.00 93.31 109 VAL A O 1
ATOM 821 N N . PHE A 1 110 ? 7.613 -8.581 -0.142 1.00 91.06 110 PHE A N 1
ATOM 822 C CA . PHE A 1 110 ? 7.358 -9.249 -1.415 1.00 91.06 110 PHE A CA 1
ATOM 823 C C . PHE A 1 110 ? 7.936 -8.472 -2.608 1.00 91.06 110 PHE A C 1
ATOM 825 O O . PHE A 1 110 ? 8.766 -9.010 -3.335 1.00 91.06 110 PHE A O 1
ATOM 832 N N . ALA A 1 111 ? 7.559 -7.201 -2.780 1.00 90.75 111 ALA A N 1
ATOM 833 C CA . ALA A 1 111 ? 8.048 -6.389 -3.895 1.00 90.75 111 ALA A CA 1
ATOM 834 C C . ALA A 1 111 ? 9.579 -6.223 -3.867 1.00 90.75 111 ALA A C 1
ATOM 836 O O . ALA A 1 111 ? 10.237 -6.274 -4.904 1.00 90.75 111 ALA A O 1
ATOM 837 N N . TRP A 1 112 ? 10.155 -6.059 -2.674 1.00 92.56 112 TRP A N 1
ATOM 838 C CA . TRP A 1 112 ? 11.599 -5.969 -2.495 1.00 92.56 112 TRP A CA 1
ATOM 839 C C . TRP A 1 112 ? 12.314 -7.278 -2.846 1.00 92.56 112 TRP A C 1
ATOM 841 O O . TRP A 1 112 ? 13.348 -7.230 -3.503 1.00 92.56 112 TRP A O 1
ATOM 851 N N . SER A 1 113 ? 11.778 -8.437 -2.454 1.00 91.69 113 SER A N 1
ATOM 852 C CA . SER A 1 113 ? 12.378 -9.736 -2.779 1.00 91.69 113 SER A CA 1
ATOM 853 C C . SER A 1 113 ? 12.453 -9.980 -4.286 1.00 91.69 113 SER A C 1
ATOM 855 O O . SER A 1 113 ? 13.489 -10.434 -4.760 1.00 91.69 113 SER A O 1
ATOM 857 N N . GLU A 1 114 ? 11.417 -9.613 -5.042 1.00 91.50 114 GLU A N 1
ATOM 858 C CA . GLU A 1 114 ? 11.423 -9.740 -6.509 1.00 91.50 114 GLU A CA 1
ATOM 859 C C . GLU A 1 114 ? 12.475 -8.819 -7.154 1.00 91.50 114 GLU A C 1
ATOM 861 O O . GLU A 1 114 ? 13.170 -9.211 -8.091 1.00 91.50 114 GLU A O 1
ATOM 866 N N . LEU A 1 115 ? 12.650 -7.601 -6.626 1.00 90.88 115 LEU A N 1
ATOM 867 C CA . LEU A 1 115 ? 13.714 -6.695 -7.071 1.00 90.88 115 LEU A CA 1
ATOM 868 C C . LEU A 1 115 ? 15.112 -7.226 -6.726 1.00 90.88 115 LEU A C 1
ATOM 870 O O . LEU A 1 115 ? 16.018 -7.158 -7.558 1.00 90.88 115 LEU A O 1
ATOM 874 N N . ALA A 1 116 ? 15.287 -7.747 -5.511 1.00 90.25 116 ALA A N 1
ATOM 875 C CA . ALA A 1 116 ? 16.550 -8.306 -5.045 1.00 90.25 116 ALA A CA 1
ATOM 876 C C . ALA A 1 116 ? 16.959 -9.531 -5.873 1.00 90.25 116 ALA A C 1
ATOM 878 O O . ALA A 1 116 ? 18.122 -9.642 -6.244 1.00 90.25 116 ALA A O 1
ATOM 879 N N . GLU A 1 117 ? 16.011 -10.398 -6.238 1.00 89.88 117 GLU A N 1
ATOM 880 C CA . GLU A 1 117 ? 16.275 -11.564 -7.087 1.00 89.88 117 GLU A CA 1
ATOM 881 C C . GLU A 1 117 ? 16.833 -11.148 -8.457 1.00 89.88 117 GLU A C 1
ATOM 883 O O . GLU A 1 117 ? 17.891 -11.627 -8.865 1.00 89.88 117 GLU A O 1
ATOM 888 N N . VAL A 1 118 ? 16.196 -10.187 -9.137 1.00 90.25 118 VAL A N 1
ATOM 889 C CA . VAL A 1 118 ? 16.681 -9.686 -10.438 1.00 90.25 118 VAL A CA 1
ATOM 890 C C . VAL A 1 118 ? 18.057 -9.022 -10.314 1.00 90.25 118 VAL A C 1
ATOM 892 O O . VAL A 1 118 ? 18.919 -9.200 -11.182 1.00 90.25 118 VAL A O 1
ATOM 895 N N . HIS A 1 119 ? 18.279 -8.268 -9.235 1.00 87.62 119 HIS A N 1
ATOM 896 C CA . HIS A 1 119 ? 19.571 -7.651 -8.954 1.00 87.62 119 HIS A CA 1
ATOM 897 C C . HIS A 1 119 ? 20.672 -8.703 -8.735 1.00 87.62 119 HIS A C 1
ATOM 899 O O . HIS A 1 119 ? 21.745 -8.608 -9.336 1.00 87.62 119 HIS A O 1
ATOM 905 N N . ASP A 1 120 ? 20.405 -9.726 -7.924 1.00 89.81 120 ASP A N 1
ATOM 906 C CA . ASP A 1 120 ? 21.366 -10.772 -7.561 1.00 89.81 120 ASP A CA 1
ATOM 907 C C . ASP A 1 120 ? 21.708 -11.699 -8.740 1.00 89.81 120 ASP A C 1
ATOM 909 O O . ASP A 1 120 ? 22.822 -12.222 -8.823 1.00 89.81 120 ASP A O 1
ATOM 913 N N . GLU A 1 121 ? 20.803 -11.843 -9.712 1.00 91.12 121 GLU A N 1
ATOM 914 C CA . GLU A 1 121 ? 21.079 -12.494 -11.000 1.00 91.12 121 GLU A CA 1
ATOM 915 C C . GLU A 1 121 ? 22.016 -11.677 -11.915 1.00 91.12 121 GLU A C 1
ATOM 917 O O . GLU A 1 121 ? 22.438 -12.159 -12.972 1.00 91.12 121 GLU A O 1
ATOM 922 N N . GLY A 1 122 ? 22.365 -10.445 -11.532 1.00 87.25 122 GLY A N 1
ATOM 923 C CA . GLY A 1 122 ? 23.252 -9.564 -12.292 1.00 87.25 122 GLY A CA 1
ATOM 924 C C . GLY A 1 122 ? 22.604 -8.984 -13.551 1.00 87.25 122 GLY A C 1
ATOM 925 O O . GLY A 1 122 ? 23.306 -8.596 -14.490 1.00 87.25 122 GLY A O 1
ATOM 926 N N . ARG A 1 123 ? 21.269 -8.927 -13.599 1.00 80.31 123 ARG A N 1
ATOM 927 C CA . ARG A 1 123 ? 20.493 -8.464 -14.757 1.00 80.31 123 ARG A CA 1
ATOM 928 C C . ARG A 1 123 ? 20.399 -6.943 -14.848 1.00 80.31 123 ARG A C 1
ATOM 930 O O . ARG A 1 123 ? 19.320 -6.361 -14.833 1.00 80.31 123 ARG A O 1
ATOM 937 N N . GLY A 1 124 ? 21.551 -6.298 -15.012 1.00 80.56 124 GLY A N 1
ATOM 938 C CA . GLY A 1 124 ? 21.642 -4.844 -15.183 1.00 80.56 124 GLY A CA 1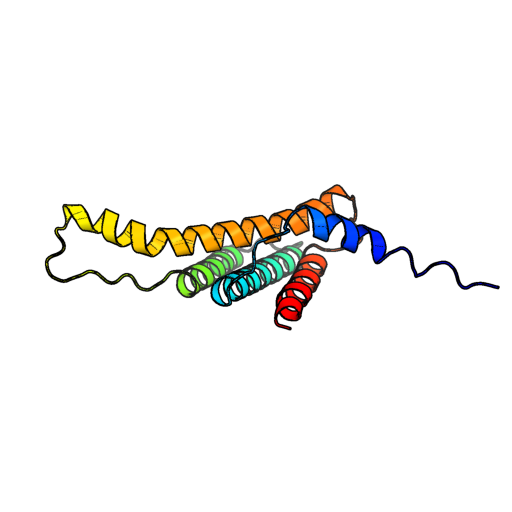
ATOM 939 C C . GLY A 1 124 ? 21.031 -4.306 -16.486 1.00 80.56 124 GLY A C 1
ATOM 940 O O . GLY A 1 124 ? 21.006 -3.098 -16.687 1.00 80.56 124 GLY A O 1
ATOM 941 N N . ASP A 1 125 ? 20.558 -5.178 -17.383 1.00 84.88 125 ASP A N 1
ATOM 942 C CA . ASP A 1 125 ? 19.848 -4.800 -18.608 1.00 84.88 125 ASP A CA 1
ATOM 943 C C . ASP A 1 125 ? 18.363 -4.463 -18.382 1.00 84.88 125 ASP A C 1
ATOM 945 O O . ASP A 1 125 ? 17.713 -3.960 -19.297 1.00 84.88 125 ASP A O 1
ATOM 949 N N . ILE A 1 126 ? 17.829 -4.731 -17.186 1.00 87.62 126 ILE A N 1
ATOM 950 C CA . ILE A 1 126 ? 16.444 -4.438 -16.804 1.00 87.62 126 ILE A CA 1
ATOM 951 C C . ILE A 1 126 ? 16.425 -3.373 -15.709 1.00 87.62 126 ILE A C 1
ATOM 953 O O . ILE A 1 126 ? 17.167 -3.464 -14.733 1.00 87.62 126 ILE A O 1
ATOM 957 N N . SER A 1 127 ? 15.535 -2.385 -15.834 1.00 88.31 127 SER A N 1
ATOM 958 C CA . SER A 1 127 ? 15.316 -1.408 -14.766 1.00 88.31 127 SER A CA 1
ATOM 959 C C . SER A 1 127 ? 14.363 -1.936 -13.687 1.00 88.31 127 SER A C 1
ATOM 961 O O . SER A 1 127 ? 13.431 -2.686 -13.978 1.00 88.31 127 SER A O 1
ATOM 963 N N . SER A 1 128 ? 14.508 -1.470 -12.443 1.00 89.19 128 SER A N 1
ATOM 964 C CA . SER A 1 128 ? 13.575 -1.808 -11.353 1.00 89.19 128 SER A CA 1
ATOM 965 C C . SER A 1 128 ? 12.115 -1.494 -11.699 1.00 89.19 128 SER A C 1
ATOM 967 O O . SER A 1 128 ? 11.217 -2.226 -11.30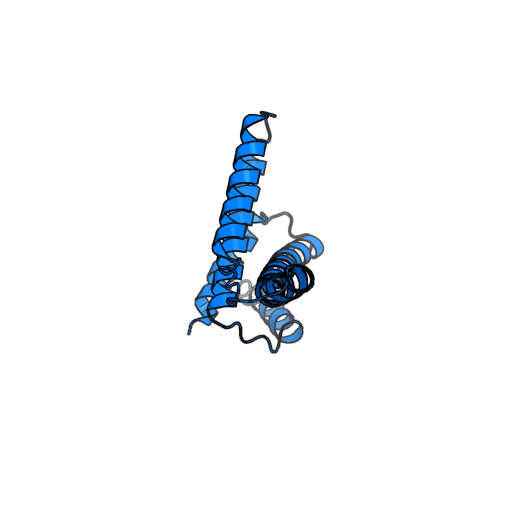0 1.00 89.19 128 SER A O 1
ATOM 969 N N . ALA A 1 129 ? 11.860 -0.440 -12.481 1.00 89.94 129 ALA A N 1
ATOM 970 C CA . ALA A 1 129 ? 10.508 -0.109 -12.926 1.00 89.94 129 ALA A CA 1
ATOM 971 C C . ALA A 1 129 ? 9.943 -1.138 -13.917 1.00 89.94 129 ALA A C 1
ATOM 973 O O . ALA A 1 129 ? 8.750 -1.421 -13.882 1.00 89.94 129 ALA A O 1
ATOM 974 N N . ASP A 1 130 ? 10.775 -1.728 -14.779 1.00 90.38 130 ASP A N 1
ATOM 975 C CA . ASP A 1 130 ? 10.332 -2.803 -15.673 1.00 90.38 130 ASP A CA 1
ATOM 976 C C . ASP A 1 130 ? 9.974 -4.065 -14.878 1.00 90.38 130 ASP A C 1
ATOM 978 O O . ASP A 1 130 ? 8.942 -4.677 -15.145 1.00 90.38 130 ASP A O 1
ATOM 982 N N . VAL A 1 131 ? 10.767 -4.398 -13.851 1.00 91.62 131 VAL A N 1
ATOM 983 C CA . VAL A 1 131 ? 10.468 -5.507 -12.926 1.00 91.62 131 VAL A CA 1
ATOM 984 C C . VAL A 1 131 ? 9.141 -5.275 -12.204 1.00 91.62 131 VAL A C 1
ATOM 986 O O . VAL A 1 131 ? 8.289 -6.159 -12.176 1.00 91.62 131 VAL A O 1
ATOM 989 N N . LEU A 1 132 ? 8.933 -4.075 -11.657 1.00 93.38 132 LEU A N 1
ATOM 990 C CA . LEU A 1 132 ? 7.711 -3.719 -10.933 1.00 93.38 132 LEU A CA 1
ATOM 991 C C . LEU A 1 132 ? 6.465 -3.757 -11.831 1.00 93.38 132 LEU A C 1
ATOM 993 O O . LEU A 1 132 ? 5.421 -4.244 -11.400 1.00 93.38 132 LEU A O 1
ATOM 997 N N . ARG A 1 133 ? 6.565 -3.308 -13.090 1.00 91.06 133 ARG A N 1
ATOM 998 C CA . ARG A 1 133 ? 5.449 -3.390 -14.049 1.00 91.06 133 ARG A CA 1
ATOM 999 C C . ARG A 1 133 ? 5.092 -4.833 -14.397 1.00 91.06 133 ARG A C 1
ATOM 1001 O O . ARG A 1 133 ? 3.910 -5.162 -14.414 1.00 91.06 133 ARG A O 1
ATOM 1008 N N . GLU A 1 134 ? 6.082 -5.694 -14.625 1.00 92.62 134 GLU A N 1
ATOM 1009 C CA . GLU A 1 134 ? 5.832 -7.125 -14.850 1.00 92.62 134 GLU A CA 1
ATOM 1010 C C . GLU A 1 134 ? 5.186 -7.768 -13.614 1.00 92.62 134 GLU A C 1
ATOM 1012 O O . GLU A 1 134 ? 4.199 -8.496 -13.722 1.00 92.62 134 GLU A O 1
ATOM 1017 N N . LEU A 1 135 ? 5.674 -7.423 -12.421 1.00 92.25 135 LEU A N 1
ATOM 1018 C CA . LEU A 1 135 ? 5.120 -7.922 -11.168 1.00 92.25 135 LEU A CA 1
ATOM 1019 C C . LEU A 1 135 ? 3.648 -7.522 -10.981 1.00 92.25 135 LEU A C 1
ATOM 1021 O O . LEU A 1 135 ? 2.843 -8.352 -10.557 1.00 92.25 135 LEU A O 1
ATOM 1025 N N . ALA A 1 136 ? 3.269 -6.288 -11.332 1.00 91.00 136 ALA A N 1
ATOM 1026 C CA . ALA A 1 136 ? 1.868 -5.858 -11.324 1.00 91.00 136 ALA A CA 1
ATOM 1027 C C . ALA A 1 136 ? 1.000 -6.728 -12.245 1.00 91.00 136 ALA A C 1
ATOM 1029 O O . ALA A 1 136 ? -0.037 -7.225 -11.805 1.00 91.00 136 ALA A O 1
ATOM 1030 N N . LEU A 1 137 ? 1.446 -6.975 -13.482 1.00 91.81 137 LEU A N 1
ATOM 1031 C CA . LEU A 1 137 ? 0.720 -7.821 -14.438 1.00 91.81 137 LEU A CA 1
ATOM 1032 C C . LEU A 1 137 ? 0.522 -9.244 -13.902 1.00 91.81 137 LEU A C 1
ATOM 1034 O O . LEU A 1 137 ? -0.546 -9.835 -14.057 1.00 91.81 137 LEU A O 1
ATOM 1038 N N . GLU A 1 138 ? 1.526 -9.798 -13.228 1.00 88.50 138 GLU A N 1
ATOM 1039 C CA . GLU A 1 138 ? 1.437 -11.126 -12.623 1.00 88.50 138 GLU A CA 1
ATOM 1040 C C . GLU A 1 138 ? 0.504 -11.190 -11.415 1.00 88.50 138 GLU A C 1
ATOM 1042 O O . GLU A 1 138 ? -0.151 -12.211 -11.184 1.00 88.50 138 GLU A O 1
ATOM 1047 N N . VAL A 1 139 ? 0.469 -10.135 -10.603 1.00 87.69 139 VAL A N 1
ATOM 1048 C CA . VAL A 1 139 ? -0.456 -10.027 -9.471 1.00 87.69 139 VAL A CA 1
ATOM 1049 C C . VAL A 1 139 ? -1.893 -9.892 -9.982 1.00 87.69 139 VAL A C 1
ATOM 1051 O O . VAL A 1 139 ? -2.786 -10.557 -9.458 1.00 87.69 139 VAL A O 1
ATOM 1054 N N . GLU A 1 140 ? -2.118 -9.119 -11.046 1.00 85.56 140 GLU A N 1
ATOM 1055 C CA . GLU A 1 140 ? -3.427 -9.002 -11.696 1.00 85.56 140 GLU A CA 1
ATOM 1056 C C . GLU A 1 140 ? -3.872 -10.307 -12.367 1.00 85.56 140 GLU A C 1
ATOM 1058 O O . GLU A 1 140 ? -5.038 -10.688 -12.264 1.00 85.56 140 GLU A O 1
ATOM 1063 N N . ALA A 1 141 ? -2.959 -11.035 -13.013 1.00 83.50 141 ALA A N 1
ATOM 1064 C CA . ALA A 1 141 ? -3.271 -12.295 -13.687 1.00 83.50 141 ALA A CA 1
ATOM 1065 C C . ALA A 1 141 ? -3.723 -13.405 -12.720 1.00 83.50 141 ALA A C 1
ATOM 1067 O O . ALA A 1 141 ? -4.488 -14.285 -13.112 1.00 83.50 141 ALA A O 1
ATOM 1068 N N . ARG A 1 142 ? -3.313 -13.349 -11.444 1.00 76.38 142 ARG A N 1
ATOM 1069 C CA . ARG A 1 142 ? -3.765 -14.272 -10.383 1.00 76.38 142 ARG A CA 1
ATOM 1070 C C . ARG A 1 142 ? -5.226 -14.060 -9.953 1.00 76.38 142 ARG A C 1
ATOM 1072 O O . ARG A 1 142 ? -5.712 -14.781 -9.091 1.00 76.38 142 ARG A O 1
ATOM 1079 N N . ARG A 1 143 ? -5.934 -13.096 -10.550 1.00 62.91 143 ARG A N 1
ATOM 1080 C CA . ARG A 1 143 ? -7.377 -12.862 -10.374 1.00 62.91 143 ARG A CA 1
ATOM 1081 C C . ARG A 1 143 ? -8.260 -13.940 -11.036 1.00 62.91 143 ARG A C 1
ATOM 1083 O O . ARG A 1 143 ? -9.466 -13.932 -10.796 1.00 62.91 143 ARG A O 1
ATOM 1090 N N . GLY A 1 144 ? -7.686 -14.795 -11.893 1.00 44.78 144 GLY A N 1
ATOM 1091 C CA . GLY A 1 144 ? -8.388 -15.796 -12.713 1.00 44.78 144 GLY A CA 1
ATOM 1092 C C . GLY A 1 144 ? -8.328 -17.222 -12.188 1.00 44.78 144 GLY A C 1
ATOM 1093 O O . GLY A 1 144 ? -7.223 -17.657 -11.794 1.00 44.78 144 GLY A O 1
#

Foldseek 3Di:
DDPDDDPPPPPPVVVVVCPPDPPPPDDPLLLVLLLLVLVLVLVVLVVVVVCPPPDDPVVVVVNVVSVVVSCVVQQDDQDDDPPDDPVCVCVSSCVSRVVSVVSNVVSVVVLVVQLVVCVVVVVPVDGSSNSSVVVNVVSVVSVD

pLDDT: mean 77.8, std 18.84, range [33.22, 95.06]